Protein AF-A0A3B1D582-F1 (afdb_monomer)

Secondary structure (DSSP, 8-state):
---TT-EEEEETTTSHHHHHHHHHHHHTT-EEEEE----TT--

Mean predicted aligned error: 5.13 Å

Sequence (43 aa):
MSLE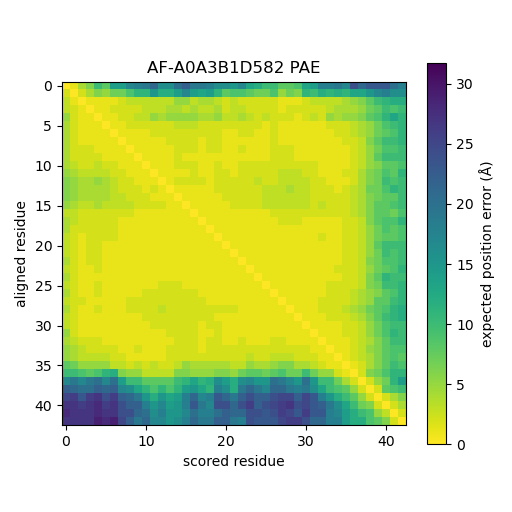GRVALVTGGSRGIGKAIAQALANEGAKVAFVYRSSKESA

Organism: NCBI:txid652676

pLDDT: mean 89.95, std 14.29, range [48.53, 98.44]

Solvent-accessible surface area (backbone atoms only — not comparable to full-atom values): 2623 Å² total; per-residue (Å²): 124,88,31,65,87,38,78,46,80,32,70,48,26,83,47,73,68,30,29,53,51,48,49,54,46,38,74,35,43,24,50,69,48,67,45,62,88,86,59,99,85,74,134

Structure (mmCIF, N/CA/C/O backbone):
data_AF-A0A3B1D582-F1
#
_entry.id   AF-A0A3B1D582-F1
#
loop_
_atom_site.group_PDB
_atom_site.id
_atom_site.type_symbol
_atom_site.label_atom_id
_atom_site.label_alt_id
_atom_site.label_comp_id
_atom_site.label_asym_id
_atom_site.label_entity_id
_atom_site.label_seq_id
_atom_site.pdbx_PDB_ins_code
_atom_site.Cartn_x
_atom_site.Cartn_y
_atom_site.Cartn_z
_atom_site.occupancy
_atom_site.B_iso_or_equiv
_atom_site.auth_seq_id
_atom_site.auth_comp_id
_atom_site.auth_asym_id
_atom_site.auth_atom_id
_atom_site.pdbx_PDB_model_num
ATOM 1 N N . MET A 1 1 ? 2.358 -4.603 14.884 1.00 63.62 1 MET A N 1
ATOM 2 C CA . MET A 1 1 ? 2.052 -3.347 15.613 1.00 63.62 1 MET A CA 1
ATOM 3 C C . MET A 1 1 ? 0.755 -2.880 14.997 1.00 63.62 1 MET A C 1
ATOM 5 O O . MET A 1 1 ? 0.791 -2.557 13.825 1.00 63.62 1 MET A O 1
ATOM 9 N N . SER A 1 2 ? -0.350 -2.862 15.738 1.00 88.50 2 SER A N 1
ATOM 10 C CA . SER A 1 2 ? -1.660 -2.469 15.196 1.00 88.50 2 SER A CA 1
ATOM 11 C C . SER A 1 2 ? -1.599 -1.094 14.500 1.00 88.50 2 SER A C 1
ATOM 13 O O . SER A 1 2 ? -1.152 -0.114 15.104 1.00 88.50 2 SER A O 1
ATOM 15 N N . LEU A 1 3 ? -1.996 -1.037 13.222 1.00 96.81 3 LEU A N 1
ATOM 16 C CA . LEU A 1 3 ? -2.132 0.185 12.414 1.00 96.81 3 LEU A CA 1
ATOM 17 C C . LEU A 1 3 ? -3.605 0.514 12.119 1.00 96.81 3 LEU A C 1
ATOM 19 O O . LEU A 1 3 ? -3.893 1.382 11.288 1.00 96.81 3 LEU A O 1
ATOM 23 N N . GLU A 1 4 ? -4.538 -0.138 12.809 1.00 96.44 4 GLU A N 1
ATOM 24 C CA . GLU A 1 4 ? -5.971 0.102 12.697 1.00 96.44 4 GLU A CA 1
ATOM 25 C C . GLU A 1 4 ? -6.315 1.596 12.788 1.00 96.44 4 GLU A C 1
ATOM 27 O O . GLU A 1 4 ? -5.893 2.331 13.684 1.00 96.44 4 GLU A O 1
ATOM 32 N N . GLY A 1 5 ? -7.092 2.067 11.811 1.00 95.12 5 GLY A N 1
ATOM 33 C CA . GLY A 1 5 ? -7.545 3.458 11.736 1.00 95.12 5 GLY A CA 1
ATOM 34 C C . GLY A 1 5 ? -6.487 4.456 11.253 1.00 95.12 5 GLY A C 1
ATOM 35 O O . GLY A 1 5 ? -6.808 5.630 11.061 1.00 95.12 5 GLY A O 1
ATOM 36 N N . ARG A 1 6 ? -5.246 4.022 11.003 1.00 98.00 6 ARG A N 1
ATOM 37 C CA . ARG A 1 6 ? -4.199 4.867 10.411 1.00 98.00 6 ARG A CA 1
ATOM 38 C C . ARG A 1 6 ? -4.350 4.937 8.893 1.00 98.00 6 ARG A C 1
ATOM 40 O O . ARG A 1 6 ? -4.890 4.033 8.257 1.00 98.00 6 ARG A O 1
ATOM 47 N N . VAL A 1 7 ? -3.844 6.021 8.310 1.00 98.12 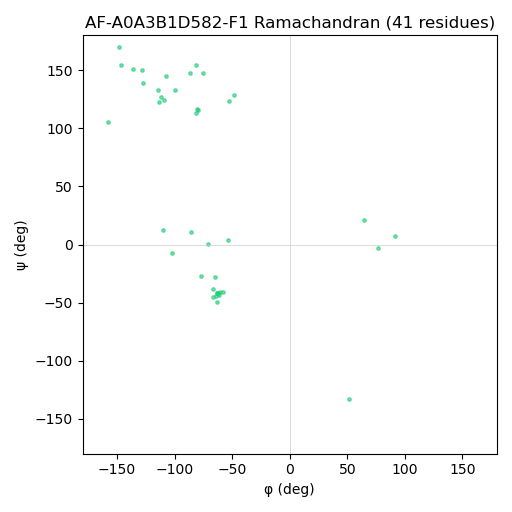7 VAL A N 1
ATOM 48 C CA . VAL A 1 7 ? -3.773 6.217 6.857 1.00 98.12 7 VAL A CA 1
ATOM 49 C C . VAL A 1 7 ? -2.308 6.245 6.438 1.00 98.12 7 VAL A C 1
ATOM 51 O O . VAL A 1 7 ? -1.510 6.940 7.067 1.00 98.12 7 VAL A O 1
ATOM 54 N N . ALA A 1 8 ? -1.956 5.506 5.386 1.00 97.62 8 ALA A N 1
ATOM 55 C CA . ALA A 1 8 ? -0.600 5.443 4.848 1.00 97.62 8 ALA A CA 1
ATOM 56 C C . ALA A 1 8 ? -0.573 5.723 3.338 1.00 97.62 8 ALA A C 1
ATOM 58 O O . ALA A 1 8 ? -1.420 5.232 2.590 1.00 97.62 8 ALA A O 1
ATOM 59 N N . LEU A 1 9 ? 0.428 6.488 2.895 1.00 97.75 9 LEU A N 1
ATOM 60 C CA . LEU A 1 9 ? 0.730 6.726 1.484 1.00 97.75 9 LEU A CA 1
ATOM 61 C C . LEU A 1 9 ? 2.025 5.999 1.108 1.00 97.75 9 LEU A C 1
ATOM 63 O O . LEU A 1 9 ? 3.066 6.249 1.713 1.00 97.75 9 LEU A O 1
ATOM 67 N N . VAL A 1 10 ? 1.971 5.142 0.088 1.00 96.81 10 VAL A N 1
ATOM 68 C CA . VAL A 1 10 ? 3.131 4.397 -0.423 1.00 96.81 10 VAL A CA 1
ATOM 69 C C . VAL A 1 10 ? 3.483 4.859 -1.838 1.00 96.81 10 VAL A C 1
ATOM 71 O O . VAL A 1 10 ? 2.675 4.776 -2.761 1.00 96.81 10 VAL A O 1
ATOM 74 N N . THR A 1 11 ? 4.711 5.325 -2.048 1.00 96.00 11 THR A N 1
ATOM 75 C CA . THR A 1 11 ? 5.230 5.611 -3.394 1.00 96.00 11 THR A CA 1
ATOM 76 C C . THR A 1 11 ? 5.844 4.349 -4.005 1.00 96.00 11 THR A C 1
ATOM 78 O O . THR A 1 11 ? 6.341 3.474 -3.301 1.00 96.00 11 THR A O 1
ATOM 81 N N . GLY A 1 12 ? 5.760 4.201 -5.329 1.00 94.44 12 GLY A N 1
ATOM 82 C CA . GLY A 1 12 ? 6.203 2.985 -6.019 1.00 94.44 12 GLY A CA 1
ATOM 83 C C . GLY A 1 12 ? 5.396 1.730 -5.657 1.00 94.44 12 GLY A C 1
ATOM 84 O O . GLY A 1 12 ? 5.881 0.620 -5.854 1.00 94.44 12 GLY A O 1
ATOM 85 N N . GLY A 1 13 ? 4.172 1.875 -5.133 1.00 94.44 13 GLY A N 1
ATOM 86 C CA . GLY A 1 13 ? 3.397 0.761 -4.568 1.00 94.44 13 GLY A CA 1
ATOM 87 C C . GLY A 1 13 ? 2.841 -0.260 -5.568 1.00 94.44 13 GLY A C 1
ATOM 88 O O . GLY A 1 13 ? 2.185 -1.211 -5.159 1.00 94.44 13 GLY A O 1
ATOM 89 N N . SER A 1 14 ? 3.084 -0.097 -6.873 1.00 93.12 14 SER A N 1
ATOM 90 C CA . SER A 1 14 ? 2.528 -0.989 -7.898 1.00 93.12 14 SER A CA 1
ATOM 91 C C . SER A 1 14 ? 3.248 -2.336 -8.013 1.00 93.12 14 SER A C 1
ATOM 93 O O . SER A 1 14 ? 2.635 -3.316 -8.436 1.00 93.12 14 SER A O 1
ATOM 95 N N . ARG A 1 15 ? 4.541 -2.416 -7.664 1.00 93.06 15 ARG A N 1
ATOM 96 C CA . ARG A 1 15 ? 5.374 -3.620 -7.859 1.00 93.06 15 ARG A CA 1
ATOM 97 C C . ARG A 1 15 ? 6.439 -3.766 -6.773 1.00 93.06 15 ARG A C 1
ATOM 99 O O . ARG A 1 15 ? 6.681 -2.848 -5.991 1.00 93.06 15 ARG A O 1
ATOM 106 N N . GLY A 1 16 ? 7.095 -4.929 -6.764 1.00 94.94 16 GLY A N 1
ATOM 107 C CA . GLY A 1 16 ? 8.281 -5.201 -5.953 1.00 94.94 16 GLY A CA 1
ATOM 108 C C . GLY A 1 16 ? 8.085 -4.864 -4.475 1.00 94.94 16 GLY A C 1
ATOM 109 O O . GLY A 1 16 ? 7.066 -5.207 -3.875 1.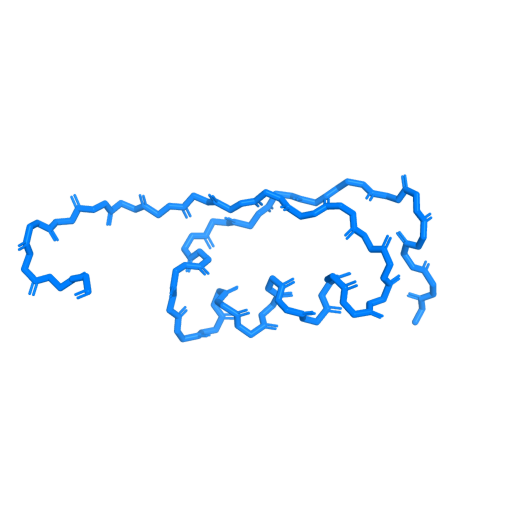00 94.94 16 GLY A O 1
ATOM 110 N N . ILE A 1 17 ? 9.063 -4.156 -3.911 1.00 96.69 17 ILE A N 1
ATOM 111 C CA . ILE A 1 17 ? 9.088 -3.778 -2.493 1.00 96.69 17 ILE A CA 1
ATOM 112 C C . ILE A 1 17 ? 7.912 -2.860 -2.140 1.00 96.69 17 ILE A C 1
ATOM 114 O O . ILE A 1 17 ? 7.272 -3.066 -1.115 1.00 96.69 17 ILE A O 1
ATOM 118 N N . GLY A 1 18 ? 7.571 -1.894 -3.000 1.00 95.81 18 GLY A N 1
ATOM 119 C CA . GLY A 1 18 ? 6.462 -0.975 -2.737 1.00 95.81 18 GLY A CA 1
ATOM 120 C C . GLY A 1 18 ? 5.124 -1.704 -2.589 1.00 95.81 18 GLY A C 1
ATOM 121 O O . GLY A 1 18 ? 4.360 -1.406 -1.673 1.00 95.81 18 GLY A O 1
ATOM 122 N N . LYS A 1 19 ? 4.870 -2.715 -3.433 1.00 97.19 19 LYS A N 1
ATOM 123 C CA . LYS A 1 19 ? 3.680 -3.574 -3.314 1.00 97.19 19 LYS A CA 1
ATOM 124 C C . LYS A 1 19 ? 3.688 -4.376 -2.011 1.00 97.19 19 LYS A C 1
ATOM 126 O O . LYS A 1 19 ? 2.664 -4.443 -1.335 1.00 97.19 19 LYS A O 1
ATOM 131 N N . ALA A 1 20 ? 4.829 -4.965 -1.650 1.00 98.25 20 ALA A N 1
ATOM 132 C CA . ALA A 1 20 ? 4.957 -5.736 -0.412 1.00 98.25 20 ALA A CA 1
ATOM 133 C C . ALA A 1 20 ? 4.707 -4.865 0.832 1.00 98.25 20 ALA A C 1
ATOM 135 O O . ALA A 1 20 ? 3.980 -5.277 1.732 1.00 98.25 20 ALA A O 1
ATOM 136 N N . ILE A 1 21 ? 5.234 -3.638 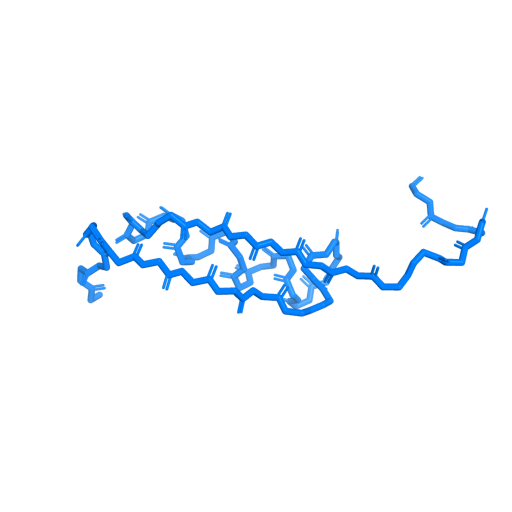0.844 1.00 97.56 21 ILE A N 1
ATOM 137 C CA . ILE A 1 21 ? 5.004 -2.664 1.917 1.00 97.56 21 ILE A CA 1
ATOM 138 C C . ILE A 1 21 ? 3.524 -2.281 1.992 1.00 97.56 21 ILE A C 1
ATOM 140 O O . ILE A 1 21 ? 2.940 -2.336 3.071 1.00 97.56 21 ILE A O 1
ATOM 144 N N . ALA A 1 22 ? 2.897 -1.928 0.864 1.00 97.75 22 ALA A N 1
ATOM 1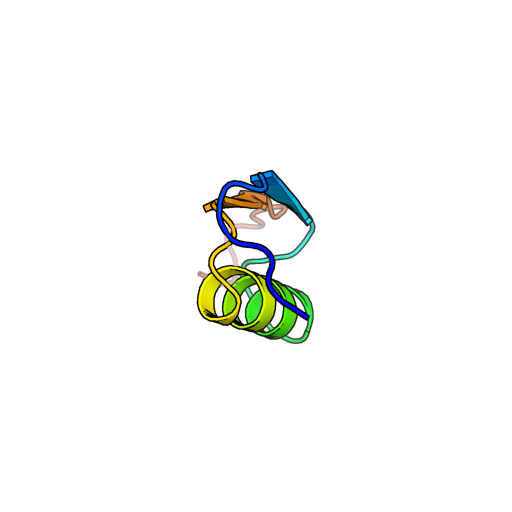45 C CA . ALA A 1 22 ? 1.480 -1.564 0.839 1.00 97.75 22 AL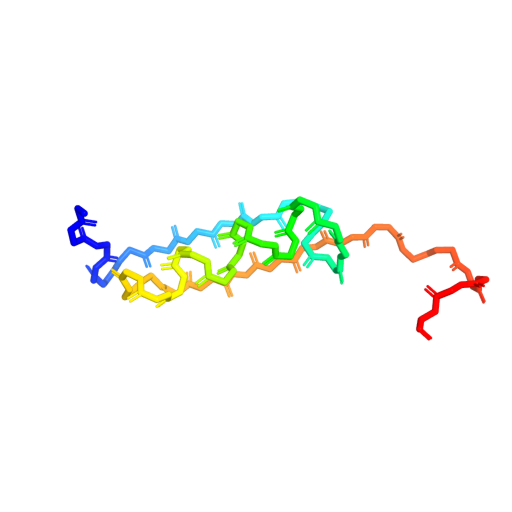A A CA 1
ATOM 146 C C . ALA A 1 22 ? 0.590 -2.695 1.381 1.00 97.75 22 ALA A C 1
ATOM 148 O O . ALA A 1 22 ? -0.323 -2.437 2.165 1.00 97.75 22 ALA A O 1
ATOM 149 N N . GLN A 1 23 ? 0.900 -3.945 1.024 1.00 97.69 23 GLN A N 1
ATOM 150 C CA . GLN A 1 23 ? 0.182 -5.115 1.522 1.00 97.69 23 GLN A CA 1
ATOM 151 C C . GLN A 1 23 ? 0.388 -5.322 3.026 1.00 97.69 23 GLN A C 1
ATOM 153 O O . GLN A 1 23 ? -0.581 -5.553 3.741 1.00 97.69 23 GLN A O 1
ATOM 158 N N . ALA A 1 24 ? 1.625 -5.214 3.519 1.00 97.94 24 ALA A N 1
ATOM 159 C CA . ALA A 1 24 ? 1.921 -5.370 4.940 1.00 97.94 24 ALA A CA 1
ATOM 160 C C . ALA A 1 24 ? 1.198 -4.314 5.793 1.00 97.94 24 ALA A C 1
ATOM 162 O O . ALA A 1 24 ? 0.594 -4.650 6.806 1.00 97.94 24 ALA A O 1
ATOM 163 N N . LEU A 1 25 ? 1.186 -3.053 5.348 1.00 97.69 25 LEU A N 1
ATOM 164 C CA . LEU A 1 25 ? 0.478 -1.969 6.036 1.00 97.69 25 LEU A CA 1
ATOM 165 C C . LEU A 1 25 ? -1.040 -2.201 6.071 1.00 97.69 25 LEU A C 1
ATOM 167 O O . LEU A 1 25 ? -1.670 -1.970 7.100 1.00 97.69 25 LEU A O 1
ATOM 171 N N . ALA A 1 26 ? -1.622 -2.674 4.965 1.00 96.81 26 ALA A N 1
ATOM 172 C CA . ALA A 1 26 ? -3.043 -3.005 4.903 1.00 96.81 26 ALA A CA 1
ATOM 173 C C . ALA A 1 26 ? -3.397 -4.199 5.807 1.00 96.81 26 ALA A C 1
ATOM 175 O O . ALA A 1 26 ? -4.436 -4.181 6.462 1.00 96.81 26 ALA A O 1
ATOM 176 N N . ASN A 1 27 ? -2.522 -5.208 5.880 1.00 97.56 27 ASN A N 1
ATOM 177 C CA . ASN A 1 27 ? -2.708 -6.377 6.742 1.00 97.56 27 ASN A CA 1
ATOM 178 C C . ASN A 1 27 ? -2.678 -6.021 8.239 1.00 97.56 27 ASN A C 1
ATOM 180 O O . ASN A 1 27 ? -3.326 -6.699 9.026 1.00 97.56 27 ASN A O 1
ATOM 184 N N . GLU A 1 28 ? -1.971 -4.956 8.625 1.00 97.62 28 GLU A N 1
ATOM 185 C CA . GLU A 1 28 ? -1.984 -4.408 9.992 1.00 97.62 28 GLU A CA 1
ATOM 186 C C . GLU A 1 28 ? -3.142 -3.405 10.219 1.00 97.62 28 GLU A C 1
ATOM 188 O O . GLU A 1 28 ? -3.138 -2.680 11.209 1.00 97.62 28 GLU A O 1
ATOM 193 N N . GLY A 1 29 ? -4.111 -3.298 9.298 1.00 97.06 29 GLY A N 1
ATOM 194 C CA . GLY A 1 29 ? -5.341 -2.516 9.490 1.00 97.06 29 GLY A CA 1
ATOM 195 C C . GLY A 1 29 ? -5.292 -1.054 9.030 1.00 97.06 29 GLY A C 1
ATOM 196 O O . GLY A 1 29 ? -6.249 -0.302 9.257 1.00 97.06 29 GLY A O 1
ATOM 197 N N . ALA A 1 30 ? -4.219 -0.626 8.360 1.00 98.31 30 ALA A N 1
ATOM 198 C CA . ALA A 1 30 ? -4.143 0.722 7.802 1.00 98.31 30 ALA A CA 1
ATOM 199 C C . ALA A 1 30 ? -5.002 0.873 6.534 1.00 98.31 30 ALA A C 1
ATOM 201 O O . ALA A 1 30 ? -5.090 -0.023 5.693 1.00 98.31 30 ALA A O 1
ATOM 202 N N . LYS A 1 31 ? -5.554 2.071 6.319 1.00 98.44 31 LYS A N 1
ATOM 203 C CA . LYS A 1 31 ? -6.062 2.489 5.005 1.00 98.44 31 LYS A CA 1
ATOM 204 C C . LYS A 1 31 ? -4.887 2.947 4.149 1.00 98.44 31 LYS A C 1
ATOM 206 O O . LYS A 1 31 ? -4.229 3.933 4.481 1.00 98.44 31 LYS A O 1
ATOM 211 N N . VAL A 1 32 ? -4.624 2.248 3.049 1.00 98.00 32 VAL A N 1
ATOM 212 C CA . VAL A 1 32 ? -3.433 2.488 2.224 1.00 98.00 32 VAL A CA 1
ATOM 213 C C . VAL A 1 32 ? -3.817 3.079 0.872 1.00 98.00 32 VAL A C 1
ATOM 215 O O . VAL A 1 32 ? -4.624 2.511 0.141 1.00 98.00 32 VAL A O 1
ATOM 218 N N . ALA A 1 33 ? -3.192 4.201 0.522 1.00 97.75 33 ALA A N 1
ATOM 219 C CA . ALA A 1 33 ? -3.143 4.722 -0.838 1.00 97.75 33 ALA A CA 1
ATOM 220 C C . ALA A 1 33 ? -1.732 4.512 -1.394 1.00 97.75 33 ALA A C 1
ATOM 222 O O . ALA A 1 33 ? -0.749 4.637 -0.662 1.00 97.75 33 ALA A O 1
ATOM 223 N N . PHE A 1 34 ? -1.601 4.224 -2.688 1.00 95.81 34 PHE A N 1
ATOM 224 C CA . PHE A 1 34 ? -0.290 4.171 -3.323 1.00 95.81 34 PHE A CA 1
ATOM 225 C C . PHE A 1 34 ? -0.268 4.862 -4.677 1.00 95.81 34 PHE A C 1
ATOM 227 O O . PHE A 1 34 ? -1.266 4.922 -5.389 1.00 95.81 34 PHE A O 1
ATOM 234 N N . VAL A 1 35 ? 0.907 5.374 -5.030 1.00 95.00 35 VAL A N 1
ATOM 235 C CA . VAL A 1 35 ? 1.166 6.028 -6.313 1.00 95.00 35 VAL A CA 1
ATOM 236 C C . VAL A 1 35 ? 2.389 5.413 -6.967 1.00 95.00 35 VAL A C 1
ATOM 238 O O . VAL A 1 35 ? 3.307 4.944 -6.297 1.00 95.00 35 VAL A O 1
ATOM 241 N N . TYR A 1 36 ? 2.425 5.421 -8.291 1.00 91.56 36 TYR A N 1
ATOM 242 C CA . TYR A 1 36 ? 3.587 5.018 -9.070 1.00 91.56 36 TYR A CA 1
ATOM 243 C C . TYR A 1 36 ? 3.646 5.858 -10.342 1.00 91.56 36 TYR A C 1
ATOM 245 O O . TYR A 1 36 ? 2.625 6.355 -10.820 1.00 91.56 36 TYR A O 1
ATOM 253 N N . ARG A 1 37 ? 4.846 6.024 -10.901 1.00 85.19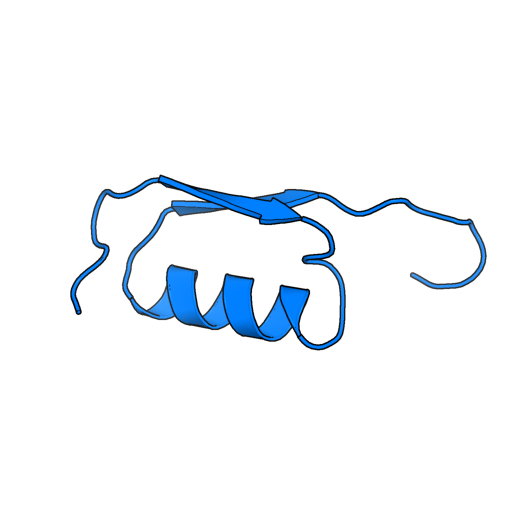 37 ARG A N 1
ATOM 254 C CA . ARG A 1 37 ? 4.994 6.624 -12.227 1.00 85.19 37 ARG A CA 1
ATOM 255 C C . ARG A 1 37 ? 4.687 5.550 -13.264 1.00 85.19 37 ARG A C 1
ATOM 257 O O . ARG A 1 37 ? 5.397 4.551 -13.336 1.00 85.19 37 ARG A O 1
ATOM 264 N N . SER A 1 38 ? 3.620 5.745 -14.031 1.00 70.50 38 SER A N 1
ATOM 265 C CA . SER A 1 38 ? 3.301 4.886 -15.168 1.00 70.50 38 SER A CA 1
ATOM 266 C C . SER A 1 38 ? 4.136 5.320 -16.372 1.00 70.50 38 SER A C 1
ATOM 268 O O . SER A 1 38 ? 3.965 6.425 -16.885 1.00 70.50 38 SER A O 1
ATOM 270 N N . SER A 1 39 ? 5.052 4.459 -16.804 1.00 62.81 39 SER A N 1
ATOM 271 C CA . SER A 1 39 ? 5.552 4.447 -18.179 1.00 62.81 39 SER A CA 1
ATOM 272 C C . SER A 1 39 ? 4.789 3.329 -18.890 1.00 62.81 39 SER A C 1
ATOM 274 O O . SER A 1 39 ? 4.673 2.244 -18.325 1.00 62.81 39 SER A O 1
ATOM 276 N N . LYS A 1 40 ? 4.258 3.585 -20.094 1.00 57.81 40 LYS A N 1
ATOM 277 C CA . LYS A 1 40 ? 3.353 2.707 -20.878 1.00 57.81 40 LYS A CA 1
ATOM 278 C C . LYS A 1 40 ? 3.838 1.263 -21.145 1.00 57.81 40 LYS A C 1
ATOM 280 O O . LYS A 1 40 ? 3.153 0.525 -21.839 1.00 57.81 40 LYS A O 1
ATOM 285 N N . GLU A 1 41 ? 4.979 0.845 -20.617 1.00 55.19 41 GLU A N 1
ATOM 286 C CA . GLU A 1 41 ? 5.672 -0.385 -20.999 1.00 55.19 41 GLU A CA 1
ATOM 287 C C . GLU A 1 41 ? 5.496 -1.549 -20.019 1.00 55.19 41 GLU A C 1
ATOM 289 O O . GLU A 1 41 ? 5.887 -2.671 -20.315 1.00 55.19 41 GLU A O 1
ATOM 294 N N . SER A 1 42 ? 4.879 -1.349 -18.855 1.00 52.41 42 SER A N 1
ATOM 295 C CA . SER A 1 42 ? 4.532 -2.472 -17.980 1.00 52.41 42 SER A CA 1
ATOM 296 C C . SER A 1 42 ? 3.398 -2.075 -17.041 1.00 52.41 42 SER A C 1
ATOM 298 O O . SER A 1 42 ? 3.624 -1.363 -16.057 1.00 52.41 42 SER A O 1
ATOM 300 N N . ALA A 1 43 ? 2.190 -2.567 -17.320 1.00 48.53 43 ALA A N 1
ATOM 301 C CA . ALA A 1 43 ? 1.093 -2.737 -16.365 1.00 48.53 43 ALA A CA 1
ATOM 302 C C . ALA A 1 43 ? 0.865 -4.245 -16.235 1.00 48.53 43 ALA A C 1
ATOM 304 O O . ALA A 1 43 ? 0.574 -4.871 -17.270 1.00 48.53 43 ALA A O 1
#

InterPro domains:
  IPR002347 Short-chain dehydrogenase/reductase SDR [PF00106] (6-41)
  IPR036291 NAD(P)-binding domain superfamily [SSF51735] (1-40)

Radius of gyration: 11.3 Å; Cα contacts (8 Å, |Δi|>4): 67; chains: 1; bounding box: 17×13×37 Å

Foldseek 3Di:
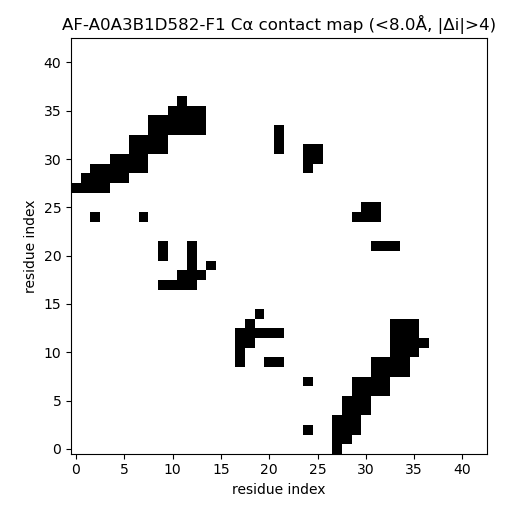DACAPAEEEFEPCPDDPNVVVQVVNVVSHYHYDYDYDDDP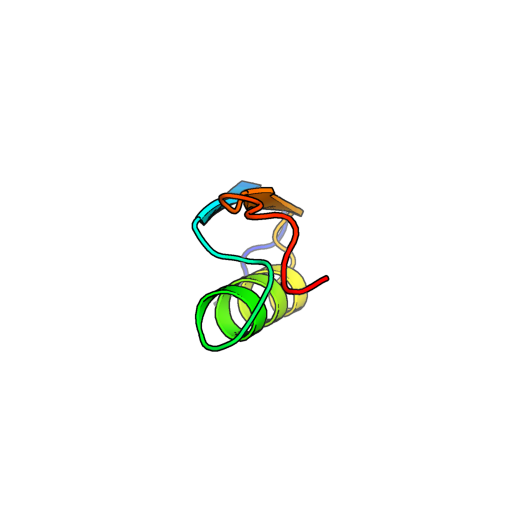PDD

Nearest PDB structures (foldseek):
  3lls-assembly1_B  TM=9.934E-01  e=4.248E-03  Mycobacterium tuberculosis H37Ra
  8sc0-assembly3_C  TM=1.001E+00  e=2.318E-02  Klebsiella aerogenes KCTC 2190
  8hs9-assembly3_C  TM=9.145E-01  e=1.413E-02  Brucella melitensis bv. 1 str. 16M
  8sbv-assembly2_B  TM=9.874E-01  e=3.302E-02  Klebsiella aerogenes KCTC 2190
  8sbw-assembly1_A  TM=8.581E-01  e=1.628E-02  Klebsiella aerogenes KCTC 2190